Protein AF-A0A954NW74-F1 (afdb_monomer_lite)

pLDDT: mean 92.33, std 8.15, range [55.19, 98.31]

Secondary structure (DSSP, 8-state):
----GGGSHHHHHHHHHHHHHHHHHHHHHIIIIIHHHHHHTT--HHHHHHHHHHHHHHHHTHHHHHHHHHH------

Foldseek 3Di:
DDDDLVPDPNSVVVVVVVVCVVLVVVLVCCLPVVLVVCVVVVNDPVVSVVSNCVSCVVVVCCVVCVVVVVPDDDDDD

Structure (mmCIF, N/CA/C/O backbone):
data_AF-A0A954NW74-F1
#
_entry.id   AF-A0A954NW74-F1
#
loop_
_atom_site.group_PDB
_atom_site.id
_atom_site.type_symbol
_atom_site.label_atom_id
_atom_site.label_alt_id
_atom_site.label_comp_id
_atom_site.label_asym_id
_atom_site.label_entity_id
_atom_site.label_seq_id
_atom_site.pdbx_PDB_ins_code
_atom_site.Cartn_x
_atom_site.Cartn_y
_atom_site.Cartn_z
_atom_site.occupancy
_atom_site.B_iso_or_equiv
_atom_site.auth_seq_id
_atom_site.auth_comp_id
_atom_site.auth_asym_id
_atom_site.auth_atom_id
_atom_site.pdbx_PDB_model_num
ATOM 1 N N . MET A 1 1 ? -3.371 11.894 -27.590 1.00 74.88 1 MET A N 1
ATOM 2 C CA . MET A 1 1 ? -2.906 10.553 -27.172 1.00 74.88 1 MET A CA 1
ATOM 3 C C . MET A 1 1 ? -2.065 10.718 -25.916 1.00 74.88 1 MET A C 1
ATOM 5 O O . MET A 1 1 ? -1.298 11.671 -25.866 1.00 74.88 1 MET A O 1
ATOM 9 N N . LEU A 1 2 ? -2.243 9.870 -24.899 1.00 78.75 2 LEU A N 1
ATOM 10 C CA . LEU A 1 2 ? -1.401 9.913 -23.697 1.00 78.75 2 LEU A CA 1
ATOM 11 C C . LEU A 1 2 ? 0.026 9.447 -24.039 1.00 78.75 2 LEU A C 1
ATOM 13 O O . LEU A 1 2 ? 0.177 8.532 -24.852 1.00 78.75 2 LEU A O 1
ATOM 17 N N . PRO A 1 3 ? 1.069 10.061 -23.457 1.00 83.88 3 PRO A N 1
ATOM 18 C CA . PRO A 1 3 ? 2.446 9.646 -23.694 1.00 83.88 3 PRO A CA 1
ATOM 19 C C . PRO A 1 3 ? 2.689 8.222 -23.173 1.00 83.88 3 PRO A C 1
ATOM 21 O O . PRO A 1 3 ? 2.281 7.878 -22.063 1.00 83.88 3 PRO A O 1
ATOM 24 N N . ASN A 1 4 ? 3.387 7.394 -23.959 1.00 90.00 4 ASN A N 1
ATOM 25 C CA . ASN A 1 4 ? 3.795 6.056 -23.530 1.00 90.00 4 ASN A CA 1
ATOM 26 C C . ASN A 1 4 ? 4.947 6.156 -22.518 1.00 90.00 4 ASN A C 1
ATOM 28 O O . ASN A 1 4 ? 6.120 6.248 -22.886 1.00 90.00 4 ASN A O 1
ATOM 32 N N . LEU A 1 5 ? 4.608 6.117 -21.230 1.00 89.44 5 LEU A N 1
ATOM 33 C CA . LEU A 1 5 ? 5.585 6.174 -20.144 1.00 89.44 5 LEU A CA 1
ATOM 34 C C . LEU A 1 5 ? 6.509 4.946 -20.109 1.00 89.44 5 LEU A C 1
ATOM 36 O O . LEU A 1 5 ? 7.635 5.045 -19.633 1.00 89.44 5 LEU A O 1
ATOM 40 N N . LEU A 1 6 ? 6.100 3.803 -20.662 1.00 90.50 6 LEU A N 1
ATOM 41 C CA . LEU A 1 6 ? 6.903 2.578 -20.625 1.00 90.50 6 LEU A CA 1
ATOM 42 C C . LEU A 1 6 ? 8.070 2.585 -21.625 1.00 90.50 6 LEU A C 1
ATOM 44 O O . LEU A 1 6 ? 8.991 1.780 -21.492 1.00 90.50 6 LEU A O 1
ATOM 48 N N . ALA A 1 7 ? 8.073 3.523 -22.578 1.00 91.25 7 ALA A N 1
ATOM 49 C CA . ALA A 1 7 ? 9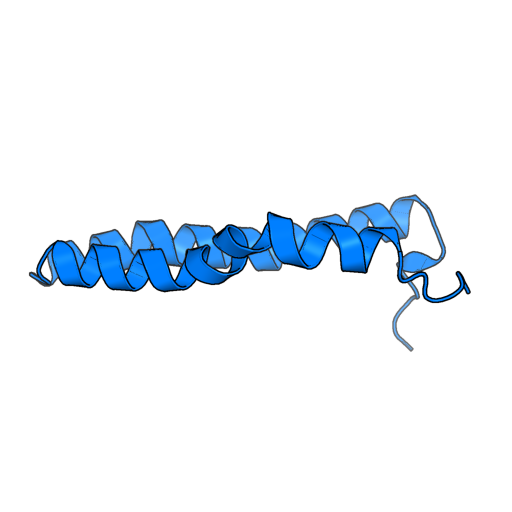.068 3.598 -23.647 1.00 91.25 7 ALA A CA 1
ATOM 50 C C . ALA A 1 7 ? 10.478 4.004 -23.175 1.00 91.25 7 ALA A C 1
ATOM 52 O O . ALA A 1 7 ? 11.462 3.715 -23.850 1.00 91.25 7 ALA A O 1
ATOM 53 N N . THR A 1 8 ? 10.614 4.676 -22.024 1.00 93.88 8 THR A N 1
ATOM 54 C CA . THR A 1 8 ? 11.917 5.146 -21.516 1.00 93.88 8 THR A CA 1
ATOM 55 C C . THR A 1 8 ? 12.176 4.673 -20.087 1.00 93.88 8 THR A C 1
ATOM 57 O O . THR A 1 8 ? 11.262 4.314 -19.347 1.00 93.88 8 THR A O 1
ATOM 60 N N . GLY A 1 9 ? 13.442 4.671 -19.656 1.00 93.44 9 GLY A N 1
ATOM 61 C CA . GLY A 1 9 ? 13.796 4.352 -18.264 1.00 93.44 9 GLY A CA 1
ATOM 62 C C . GLY A 1 9 ? 13.145 5.302 -17.251 1.00 93.44 9 GLY A C 1
ATOM 63 O O . GLY A 1 9 ? 12.513 4.850 -16.301 1.00 93.44 9 GLY A O 1
ATOM 64 N N . ARG A 1 10 ? 13.230 6.618 -17.493 1.00 94.94 10 ARG A N 1
ATOM 65 C CA . ARG A 1 10 ? 12.627 7.642 -16.621 1.00 94.94 10 ARG A CA 1
ATOM 66 C C . ARG A 1 10 ? 11.100 7.568 -16.606 1.00 94.94 10 ARG A C 1
ATOM 68 O O . ARG A 1 10 ? 10.500 7.721 -15.549 1.00 94.94 10 ARG A O 1
ATOM 75 N N . GLY A 1 11 ? 10.483 7.288 -17.754 1.00 95.44 11 GLY A N 1
ATOM 76 C CA . GLY A 1 11 ? 9.037 7.111 -17.841 1.00 95.44 11 GLY A CA 1
ATOM 77 C C . GLY A 1 11 ? 8.545 5.891 -17.055 1.00 95.44 11 GLY A C 1
ATOM 78 O O . GLY A 1 11 ? 7.568 6.010 -16.324 1.00 95.44 11 GLY A O 1
ATOM 79 N N . ARG A 1 12 ? 9.255 4.752 -17.110 1.00 95.00 12 ARG A N 1
ATOM 80 C CA . ARG A 1 12 ? 8.930 3.565 -16.296 1.00 95.00 12 ARG A CA 1
ATOM 81 C C . ARG A 1 12 ? 9.014 3.859 -14.804 1.00 95.00 12 ARG A C 1
ATOM 83 O O . ARG A 1 12 ? 8.112 3.474 -14.071 1.00 95.00 12 ARG A O 1
ATOM 90 N N . LEU A 1 13 ? 10.052 4.572 -14.363 1.00 96.44 13 LEU A N 1
ATOM 91 C CA . LEU A 1 13 ? 10.168 4.996 -12.965 1.00 96.44 13 LEU A CA 1
ATOM 92 C C . LEU A 1 13 ? 8.982 5.865 -12.542 1.00 96.44 13 LEU A C 1
ATOM 94 O O . LEU A 1 13 ? 8.398 5.602 -11.499 1.00 96.44 13 LEU A O 1
ATOM 98 N N . ALA A 1 14 ? 8.585 6.843 -13.360 1.00 95.94 14 ALA A N 1
ATOM 99 C CA . ALA A 1 14 ? 7.408 7.661 -13.076 1.00 95.94 14 ALA A CA 1
ATOM 100 C C . ALA A 1 14 ? 6.121 6.817 -13.035 1.00 95.94 14 ALA A C 1
ATOM 102 O O . ALA A 1 14 ? 5.331 6.951 -12.105 1.00 95.94 14 ALA A O 1
ATOM 103 N N . ALA A 1 15 ? 5.930 5.910 -13.998 1.00 95.00 15 ALA A N 1
ATOM 104 C CA . ALA A 1 15 ? 4.763 5.035 -14.056 1.00 95.00 15 ALA A CA 1
ATOM 105 C C . ALA A 1 15 ? 4.655 4.139 -12.812 1.00 95.00 15 ALA A C 1
ATOM 107 O O . ALA A 1 15 ? 3.611 4.118 -12.166 1.00 95.00 15 ALA A O 1
ATOM 108 N N . PHE A 1 16 ? 5.736 3.447 -12.437 1.00 95.62 16 PHE A N 1
ATOM 109 C CA . PHE A 1 16 ? 5.746 2.594 -11.248 1.00 95.62 16 PHE A CA 1
ATOM 110 C C . PHE A 1 16 ? 5.674 3.398 -9.951 1.00 95.62 16 PHE A C 1
ATOM 112 O O . PHE A 1 16 ? 5.029 2.951 -9.010 1.00 95.62 16 PHE A O 1
ATOM 119 N N . PHE A 1 17 ? 6.267 4.592 -9.896 1.00 96.56 17 PHE A N 1
ATOM 120 C CA . PHE A 1 17 ? 6.112 5.488 -8.753 1.00 96.56 17 PHE A CA 1
ATOM 121 C C . PHE A 1 17 ? 4.637 5.813 -8.515 1.00 96.56 17 PHE A C 1
ATOM 123 O O . PHE A 1 17 ? 4.130 5.584 -7.421 1.00 96.56 17 PHE A O 1
ATOM 130 N N . PHE A 1 18 ? 3.929 6.287 -9.544 1.00 96.44 18 PHE A N 1
ATOM 131 C CA . PHE A 1 18 ? 2.513 6.608 -9.401 1.00 96.44 18 PHE A CA 1
ATOM 132 C C . PHE A 1 18 ? 1.670 5.368 -9.122 1.00 96.44 18 PHE A C 1
ATOM 134 O O . PHE A 1 18 ? 0.788 5.450 -8.274 1.00 96.44 18 PHE A O 1
ATOM 141 N N . LEU A 1 19 ? 1.984 4.224 -9.742 1.00 95.50 19 LEU A N 1
ATOM 142 C CA . LEU A 1 19 ? 1.341 2.947 -9.426 1.00 95.50 19 LEU A CA 1
ATOM 143 C C . LEU A 1 19 ? 1.430 2.651 -7.920 1.00 95.50 19 LEU A C 1
ATOM 145 O O . LEU A 1 19 ? 0.399 2.521 -7.264 1.00 95.50 19 LEU A O 1
ATOM 149 N N . TYR A 1 20 ? 2.642 2.650 -7.356 1.00 95.25 20 TYR A N 1
ATOM 150 C CA . TYR A 1 20 ? 2.867 2.380 -5.933 1.00 95.25 20 TYR A CA 1
ATOM 151 C C . TYR A 1 20 ? 2.258 3.441 -5.012 1.00 95.25 20 TYR A C 1
ATOM 153 O O . TYR A 1 20 ? 1.800 3.105 -3.924 1.00 95.25 20 TYR A O 1
ATOM 161 N N . VAL A 1 21 ? 2.213 4.710 -5.423 1.00 97.25 21 VAL A N 1
ATOM 162 C CA . VAL A 1 21 ? 1.524 5.770 -4.670 1.00 97.25 21 VAL A CA 1
ATOM 163 C C . VAL A 1 21 ? 0.018 5.503 -4.623 1.00 97.25 21 VAL A C 1
ATOM 165 O O . VAL A 1 21 ? -0.581 5.554 -3.549 1.00 97.25 21 VAL A O 1
ATOM 168 N N . THR A 1 22 ? -0.591 5.185 -5.769 1.00 96.19 22 THR A N 1
ATOM 169 C CA . THR A 1 22 ? -2.034 4.916 -5.873 1.00 96.19 22 THR A CA 1
ATOM 170 C C . THR A 1 22 ? -2.456 3.594 -5.247 1.00 96.19 22 THR A C 1
ATOM 172 O O . THR A 1 22 ? -3.615 3.451 -4.882 1.00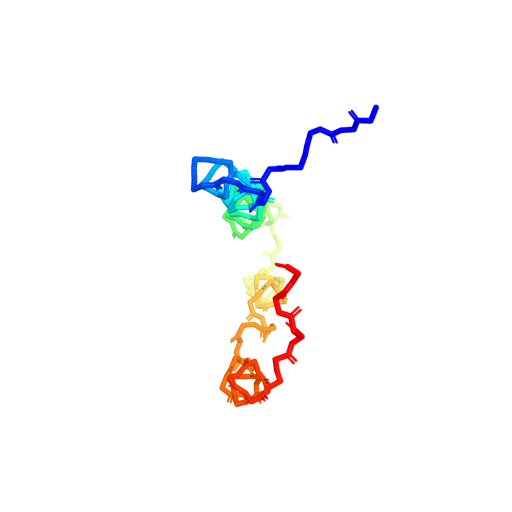 96.19 22 THR A O 1
ATOM 175 N N . GLU A 1 23 ? -1.541 2.642 -5.094 1.00 94.25 23 GLU A N 1
ATOM 176 C CA . GLU A 1 23 ? -1.797 1.389 -4.385 1.00 94.25 23 GLU A CA 1
ATOM 177 C C . GLU A 1 23 ? -1.547 1.548 -2.877 1.00 94.25 23 GLU A C 1
ATOM 179 O O . GLU A 1 23 ? -2.413 1.264 -2.048 1.00 94.25 23 GLU A O 1
ATOM 184 N N . GLY A 1 24 ? -0.367 2.050 -2.510 1.00 93.94 24 GLY A N 1
ATOM 185 C CA . GLY A 1 24 ? 0.120 2.068 -1.136 1.00 93.94 24 GLY A CA 1
ATOM 186 C C . GLY A 1 24 ? -0.601 3.064 -0.233 1.00 93.94 24 GLY A C 1
ATOM 187 O O . GLY A 1 24 ? -0.899 2.722 0.912 1.00 93.94 24 GLY A O 1
ATOM 188 N N . ILE A 1 25 ? -0.916 4.274 -0.720 1.00 96.25 25 ILE A N 1
ATOM 189 C CA . ILE A 1 25 ? -1.611 5.279 0.102 1.00 96.25 25 ILE A CA 1
ATOM 190 C C . ILE A 1 25 ? -3.019 4.796 0.477 1.00 96.25 25 ILE A C 1
ATOM 192 O O . ILE A 1 25 ? -3.322 4.788 1.674 1.00 96.25 25 ILE A O 1
ATOM 196 N N . PRO A 1 26 ? -3.874 4.348 -0.467 1.00 95.62 26 PRO A N 1
ATOM 197 C CA . PRO A 1 26 ? -5.193 3.830 -0.112 1.00 95.62 26 PRO A CA 1
ATOM 198 C C . PRO A 1 26 ? -5.128 2.596 0.783 1.00 95.62 26 PRO A C 1
ATOM 200 O O . PRO A 1 26 ? -5.858 2.535 1.769 1.00 95.62 26 PRO A O 1
ATOM 203 N N . LEU A 1 27 ? -4.234 1.640 0.500 1.00 95.81 27 LEU A N 1
ATOM 204 C CA . LEU A 1 27 ? -4.093 0.440 1.325 1.00 95.81 27 LEU A CA 1
ATOM 205 C C . LEU A 1 27 ? -3.680 0.788 2.762 1.00 95.81 27 LEU A C 1
ATOM 207 O O . LEU A 1 27 ? -4.311 0.325 3.713 1.00 95.81 27 LEU A O 1
ATOM 211 N N . GLY A 1 28 ? -2.675 1.651 2.929 1.00 94.88 28 GLY A N 1
ATOM 212 C CA . GLY A 1 28 ? -2.222 2.112 4.239 1.00 94.88 28 GLY A CA 1
ATOM 213 C C . GLY A 1 28 ? -3.307 2.880 4.993 1.00 94.88 28 GLY A C 1
ATOM 214 O O . GLY A 1 28 ? -3.547 2.607 6.169 1.00 94.88 28 GLY A O 1
ATOM 215 N N . PHE A 1 29 ? -4.008 3.797 4.321 1.00 97.19 29 PHE A N 1
ATOM 216 C CA . PHE A 1 29 ? -5.108 4.559 4.914 1.00 97.19 29 PHE A CA 1
ATOM 217 C C . PHE A 1 29 ? -6.244 3.643 5.388 1.00 97.19 29 PHE A C 1
ATOM 219 O O . PHE A 1 29 ? -6.706 3.764 6.524 1.00 97.19 29 PHE A O 1
ATOM 226 N N . THR A 1 30 ? -6.659 2.689 4.557 1.00 96.69 30 THR A N 1
ATOM 227 C CA . THR A 1 30 ? -7.742 1.760 4.892 1.00 96.69 30 THR A CA 1
ATOM 228 C C . THR A 1 30 ? -7.346 0.805 6.021 1.00 96.69 30 THR A C 1
ATOM 230 O O . THR A 1 30 ? -8.124 0.594 6.947 1.00 96.69 30 THR A O 1
ATOM 233 N N . ALA A 1 31 ? -6.122 0.278 6.025 1.00 95.62 31 ALA A N 1
ATOM 234 C CA . ALA A 1 31 ? -5.676 -0.609 7.098 1.00 95.62 31 ALA A CA 1
ATOM 235 C C . ALA A 1 31 ? -5.518 0.118 8.449 1.00 95.62 31 ALA A C 1
ATOM 237 O O . ALA A 1 31 ? -5.796 -0.458 9.499 1.00 95.62 31 ALA A O 1
ATOM 238 N N . THR A 1 32 ? -5.089 1.385 8.438 1.00 96.19 32 THR A N 1
ATOM 239 C CA . THR A 1 32 ? -4.722 2.118 9.663 1.00 96.19 32 THR A CA 1
ATOM 240 C C . THR A 1 32 ? -5.799 3.094 10.125 1.00 96.19 32 THR A C 1
ATOM 242 O O . THR A 1 32 ? -6.346 2.946 11.220 1.00 96.19 32 THR A O 1
ATOM 245 N N . ALA A 1 33 ? -6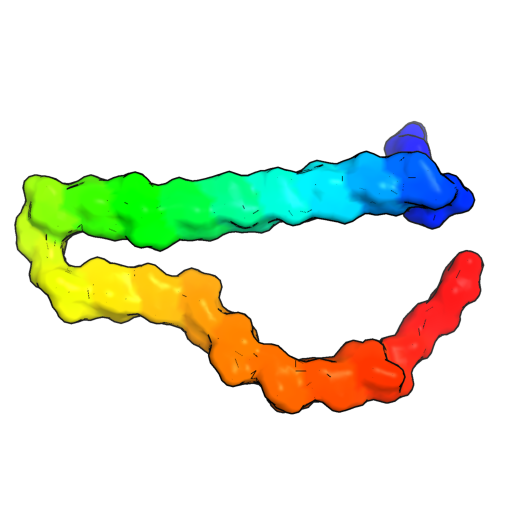.125 4.097 9.309 1.00 97.69 33 ALA A N 1
ATOM 246 C CA . ALA A 1 33 ? -7.040 5.166 9.673 1.00 97.69 33 ALA A CA 1
ATOM 247 C C . ALA A 1 33 ? -8.469 4.636 9.776 1.00 97.69 33 ALA A C 1
ATOM 249 O O . ALA A 1 33 ? -9.117 4.866 10.795 1.00 97.69 33 ALA A O 1
ATOM 250 N N . ILE A 1 34 ? -8.937 3.875 8.781 1.00 97.81 34 ILE A N 1
ATOM 251 C CA . ILE A 1 34 ? -10.281 3.279 8.826 1.00 97.81 34 ILE A CA 1
ATOM 252 C C . ILE A 1 34 ? -1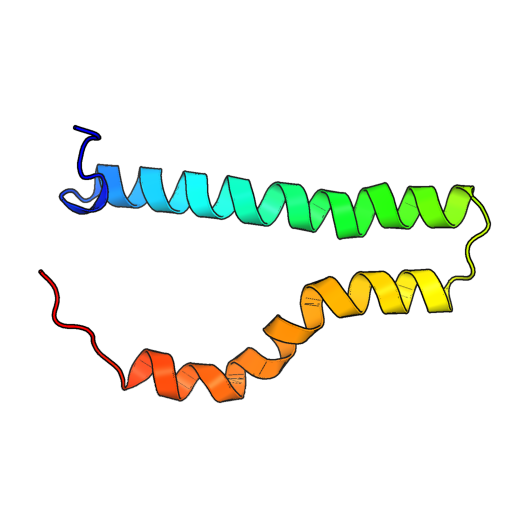0.379 2.246 9.949 1.00 97.81 34 ILE A C 1
ATOM 254 O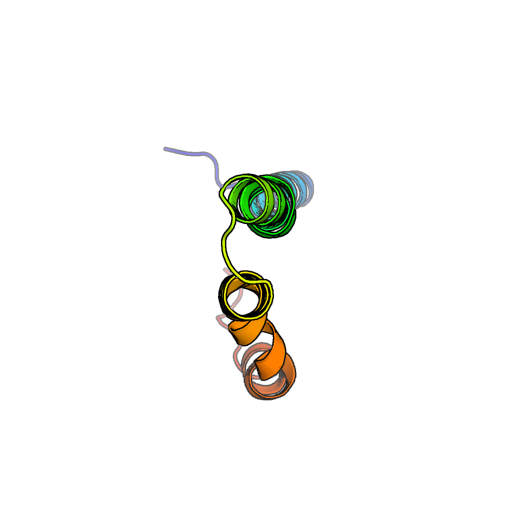 O . ILE A 1 34 ? -11.312 2.332 10.743 1.00 97.81 34 ILE A O 1
ATOM 258 N N . GLY A 1 35 ? -9.389 1.361 10.116 1.00 96.88 35 GLY A N 1
ATOM 259 C CA . GLY A 1 35 ? -9.352 0.431 11.254 1.00 96.88 35 GLY A CA 1
ATOM 260 C C . GLY A 1 35 ? -9.428 1.146 12.613 1.00 96.88 35 GLY A C 1
ATOM 261 O O . GLY A 1 35 ? -10.189 0.752 13.499 1.00 96.88 35 GLY A O 1
ATOM 262 N N . THR A 1 36 ? -8.723 2.272 12.759 1.00 97.56 36 THR A N 1
ATOM 263 C CA . THR A 1 36 ? -8.805 3.122 13.958 1.00 97.56 36 THR A CA 1
ATOM 264 C C . THR A 1 36 ? -10.186 3.760 14.124 1.00 97.56 36 THR A C 1
ATOM 266 O O . THR A 1 36 ? -10.710 3.798 15.238 1.00 97.56 36 THR A O 1
ATOM 269 N N . GLN A 1 37 ? -10.802 4.255 13.044 1.00 98.31 37 GLN A N 1
ATOM 270 C CA . GLN A 1 37 ? -12.158 4.811 13.105 1.00 98.31 37 GLN A CA 1
ATOM 271 C C . GLN A 1 37 ? -13.193 3.750 13.487 1.00 98.31 37 GLN A C 1
ATOM 273 O O . GLN A 1 37 ? -14.033 4.023 14.339 1.00 98.31 37 GLN A O 1
ATOM 278 N N . MET A 1 38 ? -13.090 2.528 12.958 1.00 98.12 38 MET A N 1
ATOM 279 C CA . MET A 1 38 ? -13.955 1.408 13.347 1.00 98.12 38 MET A CA 1
ATOM 280 C C . MET A 1 38 ? -13.854 1.131 14.853 1.00 98.12 38 MET A C 1
ATOM 282 O O . MET A 1 38 ? -14.870 0.995 15.531 1.00 98.12 38 MET A O 1
ATOM 286 N N . ARG A 1 39 ? -12.637 1.152 15.418 1.00 97.31 39 ARG A N 1
ATOM 287 C CA . ARG A 1 39 ? -12.444 1.023 16.873 1.00 97.31 39 ARG A CA 1
ATOM 288 C C . ARG A 1 39 ? -13.084 2.163 17.664 1.00 97.31 39 ARG A C 1
ATOM 290 O O . ARG A 1 39 ? -13.687 1.903 18.700 1.00 97.31 39 ARG A O 1
ATOM 297 N N . ARG A 1 40 ? -13.004 3.408 17.182 1.00 98.12 40 ARG A N 1
ATOM 298 C CA . ARG A 1 40 ? -13.680 4.563 17.810 1.00 98.12 40 ARG A CA 1
ATOM 299 C C . ARG A 1 40 ? -15.203 4.458 17.761 1.00 98.12 40 ARG A C 1
ATOM 301 O O . ARG A 1 40 ? -15.866 4.974 18.650 1.00 98.12 40 ARG A O 1
ATOM 308 N N . GLN A 1 41 ? -15.740 3.786 16.749 1.00 98.12 41 GLN A N 1
ATOM 309 C CA . GLN A 1 41 ? -17.169 3.507 16.603 1.00 98.12 41 GLN A CA 1
ATOM 310 C C . GLN A 1 41 ? -17.638 2.298 17.428 1.00 98.12 41 GLN A C 1
ATOM 312 O O . GLN A 1 41 ? -18.810 1.943 17.367 1.00 98.12 41 GLN A O 1
ATOM 317 N N . GLY A 1 42 ? -16.747 1.668 18.201 1.00 97.81 42 GLY A N 1
ATOM 318 C CA . GLY A 1 42 ? -17.084 0.523 19.045 1.00 97.81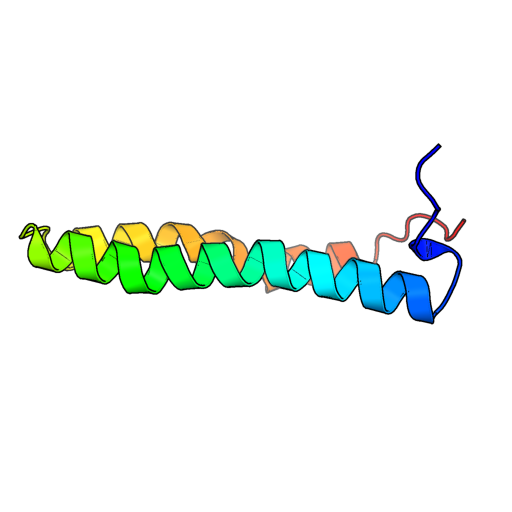 42 GLY A CA 1
ATOM 319 C C . GLY A 1 42 ? -17.169 -0.808 18.297 1.00 97.81 42 GLY A C 1
ATOM 320 O O . GLY A 1 42 ? -17.662 -1.773 18.865 1.00 97.81 42 GLY A O 1
ATOM 321 N N . VAL A 1 43 ? -16.684 -0.891 17.052 1.00 98.25 43 VAL A N 1
ATOM 322 C CA . VAL A 1 43 ? -16.623 -2.164 16.317 1.00 98.25 43 VAL A CA 1
ATOM 323 C C . VAL A 1 43 ? -15.674 -3.120 17.032 1.00 98.25 43 VAL A C 1
ATOM 325 O O . VAL A 1 43 ? -14.546 -2.739 17.366 1.00 98.25 43 VAL A O 1
ATOM 328 N N . GLU A 1 44 ? -16.119 -4.357 17.241 1.00 97.94 44 GLU A N 1
ATOM 329 C CA . GLU A 1 44 ? -15.350 -5.391 17.932 1.00 97.94 44 GLU A CA 1
ATOM 330 C C . GLU A 1 44 ? -13.991 -5.665 17.249 1.00 97.94 44 GLU A C 1
ATOM 332 O O . GLU A 1 44 ? -13.867 -5.561 16.020 1.00 97.94 44 GLU A O 1
ATOM 337 N N . PRO A 1 45 ? -12.925 -5.967 18.019 1.00 96.94 45 PRO A N 1
ATOM 338 C CA . PRO A 1 45 ? -11.579 -6.138 17.470 1.00 96.94 45 PRO A CA 1
ATOM 339 C C . PRO A 1 45 ? -11.458 -7.250 16.422 1.00 96.94 45 PRO A C 1
ATOM 341 O O . PRO A 1 45 ? -10.651 -7.132 15.501 1.00 96.94 45 PRO A O 1
ATOM 344 N N . ASP A 1 46 ? -12.247 -8.315 16.550 1.00 97.94 46 ASP A N 1
ATOM 345 C CA . ASP A 1 46 ? -12.284 -9.440 15.616 1.00 97.94 46 ASP A CA 1
ATOM 346 C C . ASP A 1 46 ? -12.789 -9.012 14.230 1.00 97.94 46 ASP A C 1
ATOM 348 O O . ASP A 1 46 ? -12.166 -9.340 13.221 1.00 97.94 46 ASP A O 1
ATOM 352 N N . ALA A 1 47 ? -13.842 -8.196 14.171 1.00 97.75 47 ALA A N 1
ATOM 353 C CA . ALA A 1 47 ? -14.380 -7.639 12.937 1.00 97.75 47 ALA A CA 1
ATOM 354 C C . ALA A 1 47 ? -13.403 -6.653 12.274 1.00 97.75 47 ALA A C 1
ATOM 356 O O . ALA A 1 47 ? -13.247 -6.665 11.052 1.00 97.75 47 ALA A O 1
ATOM 357 N N . VAL A 1 48 ? -12.691 -5.834 13.061 1.00 97.75 48 VAL A N 1
ATOM 358 C CA . VAL A 1 48 ? -11.620 -4.965 12.535 1.00 97.75 48 VAL A CA 1
ATOM 359 C C . VAL A 1 48 ? -10.472 -5.805 11.970 1.00 97.75 48 VAL A C 1
ATOM 361 O O . VAL A 1 48 ? -9.981 -5.524 10.877 1.00 97.75 48 VAL A O 1
ATOM 364 N N . GLY A 1 49 ? -10.074 -6.864 12.678 1.00 96.56 49 GLY A N 1
ATOM 365 C CA . GLY A 1 49 ? -9.054 -7.803 12.219 1.00 96.56 49 GLY A CA 1
ATOM 366 C C . GLY A 1 49 ? -9.454 -8.509 10.924 1.00 96.56 49 GLY A C 1
ATOM 367 O O . GLY A 1 49 ? -8.659 -8.559 9.989 1.00 96.56 49 GLY A O 1
ATOM 368 N N . ALA A 1 50 ? -10.698 -8.984 10.831 1.00 97.25 50 ALA A N 1
ATOM 369 C CA . ALA A 1 50 ? -11.240 -9.602 9.626 1.00 97.25 50 ALA A CA 1
ATOM 370 C C . ALA A 1 50 ? -11.251 -8.621 8.445 1.00 97.25 50 ALA A C 1
ATOM 372 O O . ALA A 1 50 ? -10.796 -8.971 7.358 1.00 97.25 50 ALA A O 1
ATOM 373 N N . PHE A 1 51 ? -11.687 -7.377 8.662 1.00 96.69 51 PHE A N 1
ATOM 374 C CA . PHE A 1 51 ? -11.644 -6.331 7.642 1.00 96.69 51 PHE A CA 1
ATOM 375 C C . PHE A 1 51 ? -10.220 -6.107 7.117 1.00 96.69 51 PHE A C 1
ATOM 377 O O . PHE A 1 51 ? -9.989 -6.199 5.912 1.00 96.69 51 PHE A O 1
ATOM 384 N N . VAL A 1 52 ? -9.244 -5.901 8.006 1.00 95.88 52 VAL A N 1
ATOM 385 C CA . VAL A 1 52 ? -7.840 -5.724 7.605 1.00 95.88 52 VAL A CA 1
ATOM 386 C C . VAL A 1 52 ? -7.308 -6.976 6.901 1.00 95.88 52 VAL A C 1
ATOM 388 O O . VAL A 1 52 ? -6.628 -6.857 5.885 1.00 95.88 52 VAL A O 1
ATOM 391 N N . ALA A 1 53 ? -7.659 -8.178 7.366 1.00 96.06 53 ALA A N 1
ATOM 392 C CA . ALA A 1 53 ? -7.244 -9.429 6.736 1.00 96.06 53 ALA A CA 1
ATOM 393 C C . ALA A 1 53 ? -7.703 -9.525 5.272 1.00 96.06 53 ALA A C 1
ATOM 395 O O . ALA A 1 53 ? -6.922 -9.971 4.432 1.00 96.06 53 ALA A O 1
ATOM 396 N N . THR A 1 54 ? -8.903 -9.039 4.927 1.00 95.12 54 THR A N 1
ATOM 397 C CA . THR A 1 54 ? -9.360 -9.018 3.522 1.00 95.12 54 THR A CA 1
ATOM 398 C C . THR A 1 54 ? -8.484 -8.156 2.608 1.00 95.12 54 THR A C 1
ATOM 400 O O . THR A 1 54 ? -8.370 -8.463 1.425 1.00 95.12 54 THR A O 1
ATOM 403 N N . LEU A 1 55 ? -7.801 -7.134 3.140 1.00 93.75 55 LEU A N 1
ATOM 404 C CA . LEU A 1 55 ? -6.879 -6.296 2.362 1.00 93.75 55 LEU A CA 1
ATOM 405 C C . LEU A 1 55 ? -5.590 -7.045 1.992 1.00 93.75 55 LEU A C 1
ATOM 407 O O . LEU A 1 55 ? -4.996 -6.780 0.950 1.00 93.75 55 LEU A O 1
ATOM 411 N N . TYR A 1 56 ? -5.157 -7.983 2.839 1.00 92.81 56 TYR A N 1
ATOM 412 C CA . TYR A 1 56 ? -3.874 -8.680 2.698 1.00 92.81 56 TYR A CA 1
ATOM 413 C C . TYR A 1 56 ? -4.004 -10.139 2.255 1.00 92.81 56 TYR A C 1
ATOM 415 O O . TYR A 1 56 ? -2.999 -10.746 1.884 1.00 92.81 56 TYR A O 1
ATOM 423 N N . ILE A 1 57 ? -5.213 -10.708 2.249 1.00 94.50 57 ILE A N 1
ATOM 424 C CA . ILE A 1 57 ? -5.432 -12.125 1.937 1.00 94.50 57 ILE A CA 1
ATOM 425 C C . ILE A 1 57 ? -4.893 -12.502 0.554 1.00 94.50 57 ILE A C 1
ATOM 427 O O . ILE A 1 57 ? -4.237 -13.528 0.408 1.00 94.50 57 ILE A O 1
ATOM 431 N N . SER A 1 58 ? -5.056 -11.630 -0.442 1.00 87.94 58 SER A N 1
ATOM 432 C CA . SER A 1 58 ? -4.508 -11.832 -1.788 1.00 87.94 58 SER A CA 1
ATOM 433 C C . SER A 1 58 ? -2.981 -11.959 -1.779 1.00 87.94 58 SER A C 1
ATOM 435 O O . SER A 1 58 ? -2.405 -12.729 -2.545 1.00 87.94 58 SER A O 1
ATOM 437 N N . TRP A 1 59 ? -2.309 -11.241 -0.876 1.00 88.69 59 TRP A N 1
ATOM 438 C CA . TRP A 1 59 ? -0.854 -11.259 -0.734 1.00 88.69 59 TRP A CA 1
ATOM 439 C C . TRP A 1 59 ? -0.347 -12.575 -0.127 1.00 88.69 59 TRP A C 1
ATOM 441 O O . TRP A 1 59 ? 0.752 -13.018 -0.458 1.00 88.69 59 TRP A O 1
ATOM 451 N N . ALA A 1 60 ? -1.156 -13.239 0.704 1.00 91.69 60 ALA A N 1
ATOM 452 C CA . ALA A 1 60 ? -0.811 -14.533 1.295 1.00 91.69 60 ALA A CA 1
ATOM 453 C C . ALA A 1 60 ? -0.629 -15.640 0.237 1.00 91.69 60 ALA A C 1
ATOM 455 O O . ALA A 1 60 ? 0.105 -16.601 0.464 1.00 91.69 60 ALA A O 1
ATOM 456 N N . PHE A 1 61 ? -1.231 -15.485 -0.945 1.00 92.88 61 PHE A N 1
ATOM 457 C CA . PHE A 1 61 ? -1.133 -16.440 -2.053 1.00 92.88 61 PHE A CA 1
ATOM 458 C C . PHE A 1 61 ? 0.005 -16.146 -3.037 1.00 92.88 61 PHE A C 1
ATOM 460 O O . PHE A 1 61 ? 0.102 -16.797 -4.078 1.00 92.88 61 PHE A O 1
ATOM 467 N N . LYS A 1 62 ? 0.907 -15.201 -2.731 1.00 89.94 62 LYS A N 1
ATOM 468 C CA . LYS A 1 62 ? 2.022 -14.860 -3.629 1.00 89.94 62 LYS A CA 1
ATOM 469 C C . LYS A 1 62 ? 2.894 -16.047 -4.016 1.00 89.94 62 LYS A C 1
ATOM 471 O O . LYS A 1 62 ? 3.360 -16.093 -5.147 1.00 89.94 62 LYS A O 1
ATOM 476 N N . TRP A 1 63 ? 3.088 -17.007 -3.115 1.00 92.44 63 TRP A N 1
ATOM 477 C CA . TRP A 1 63 ? 3.875 -18.210 -3.393 1.00 92.44 63 TRP A CA 1
ATOM 478 C C . TRP A 1 63 ? 3.271 -19.067 -4.518 1.00 92.44 63 TRP A C 1
ATOM 480 O O . TRP A 1 63 ? 4.016 -19.691 -5.264 1.00 92.44 63 TRP A O 1
ATOM 490 N N . ALA A 1 64 ? 1.942 -19.072 -4.669 1.00 92.38 64 ALA A N 1
ATOM 491 C CA . ALA A 1 64 ? 1.259 -19.821 -5.720 1.00 92.38 64 ALA A CA 1
ATOM 492 C C . ALA A 1 64 ? 1.339 -19.096 -7.071 1.00 92.38 64 ALA A C 1
ATOM 494 O O . ALA A 1 64 ? 1.443 -19.729 -8.118 1.00 92.38 64 ALA A O 1
ATOM 495 N N . ILE A 1 65 ? 1.314 -17.760 -7.045 1.00 90.81 65 ILE A N 1
ATOM 496 C CA . ILE A 1 65 ? 1.345 -16.932 -8.255 1.00 90.81 65 ILE A CA 1
ATOM 497 C C . ILE A 1 65 ? 2.774 -16.687 -8.753 1.00 90.81 65 ILE A C 1
ATOM 499 O O . ILE A 1 65 ? 2.964 -16.574 -9.957 1.00 90.81 65 ILE A O 1
ATOM 503 N N . GLY A 1 66 ? 3.780 -16.665 -7.873 1.00 90.69 66 GLY A N 1
ATOM 504 C CA . GLY A 1 66 ? 5.191 -16.441 -8.224 1.00 90.69 66 GLY A CA 1
ATOM 505 C C . GLY A 1 66 ? 5.670 -17.268 -9.426 1.00 90.69 66 GLY A C 1
ATOM 506 O O . GLY A 1 66 ? 6.068 -16.670 -10.424 1.00 90.69 66 GLY A O 1
ATOM 507 N N . PRO A 1 67 ? 5.510 -18.608 -9.418 1.00 92.94 67 PRO A N 1
ATOM 508 C CA . PRO A 1 67 ? 5.886 -19.451 -10.553 1.00 92.94 67 PRO A CA 1
ATOM 509 C C . PRO A 1 67 ? 5.187 -19.076 -11.866 1.00 92.94 67 PRO A C 1
ATOM 511 O O . PRO A 1 67 ? 5.770 -19.220 -12.939 1.00 92.94 67 PRO A O 1
ATOM 514 N N . VAL A 1 68 ? 3.946 -18.582 -11.808 1.00 91.75 68 VAL A N 1
ATOM 515 C CA . VAL A 1 68 ? 3.204 -18.137 -12.997 1.00 91.75 68 VAL A CA 1
ATOM 516 C C . VAL A 1 68 ? 3.843 -16.878 -13.577 1.00 91.75 68 VAL A C 1
ATOM 518 O O . VAL A 1 68 ? 4.073 -16.822 -14.779 1.00 91.75 68 VAL A O 1
ATOM 521 N N . VAL A 1 69 ? 4.173 -15.887 -12.744 1.00 89.69 69 VAL A N 1
ATOM 522 C CA . VAL A 1 69 ? 4.808 -14.639 -13.213 1.00 89.69 69 VAL A CA 1
ATOM 523 C C . VAL A 1 69 ? 6.231 -14.887 -13.727 1.00 89.69 69 VAL A C 1
ATOM 525 O O . VAL A 1 69 ? 6.668 -14.211 -14.655 1.00 89.69 69 VAL A O 1
ATOM 528 N N . ASP A 1 70 ? 6.930 -15.875 -13.163 1.00 91.12 70 ASP A N 1
ATOM 529 C CA . ASP A 1 70 ? 8.293 -16.235 -13.567 1.00 91.12 70 ASP A CA 1
ATOM 530 C C . ASP A 1 70 ? 8.336 -17.001 -14.899 1.00 91.12 70 ASP A C 1
ATOM 532 O O . ASP A 1 70 ? 9.309 -16.897 -15.648 1.00 91.12 70 ASP A O 1
ATOM 536 N N . THR A 1 71 ? 7.294 -17.779 -15.208 1.00 91.31 71 THR A N 1
ATOM 537 C CA . THR A 1 71 ? 7.255 -18.641 -16.404 1.00 91.31 71 THR A CA 1
ATOM 538 C C . THR A 1 71 ? 6.467 -18.040 -17.564 1.00 91.31 71 THR A C 1
ATOM 540 O O . THR A 1 71 ? 6.787 -18.304 -18.725 1.00 91.31 71 THR A O 1
ATOM 543 N N . VAL A 1 72 ? 5.456 -17.213 -17.288 1.00 89.31 72 VAL A N 1
ATOM 544 C CA . VAL A 1 72 ? 4.631 -16.572 -18.315 1.00 89.31 72 VAL A CA 1
ATOM 545 C C . VAL A 1 72 ? 5.262 -15.245 -18.722 1.00 89.31 72 VAL A C 1
ATOM 547 O O . VAL A 1 72 ? 5.144 -14.232 -18.035 1.00 89.31 72 VAL A O 1
ATOM 550 N N . SER A 1 73 ? 5.900 -15.232 -19.891 1.00 80.62 73 SER A N 1
ATOM 551 C CA . SER A 1 73 ? 6.379 -14.005 -20.522 1.00 80.62 73 SER A CA 1
ATOM 552 C C . SER A 1 73 ? 5.426 -13.577 -21.632 1.00 80.62 73 SER A C 1
ATOM 554 O O . SER A 1 73 ? 5.264 -14.270 -22.636 1.00 80.62 73 SER A O 1
ATOM 556 N N . PHE A 1 74 ? 4.815 -12.406 -21.479 1.00 73.06 74 PHE A N 1
ATOM 557 C CA . PHE A 1 74 ? 4.218 -11.700 -22.607 1.00 73.06 74 PHE A CA 1
ATOM 558 C C . PHE A 1 74 ? 5.368 -10.987 -23.310 1.00 73.06 74 PHE A C 1
ATOM 560 O O . PHE A 1 74 ? 6.024 -10.146 -22.692 1.00 73.06 74 PHE A O 1
ATOM 567 N N . GLY A 1 75 ? 5.672 -11.389 -24.548 1.00 64.06 75 GLY A N 1
ATOM 568 C CA . GLY A 1 75 ? 6.795 -10.855 -25.317 1.00 64.06 75 GLY A CA 1
ATOM 569 C C . GLY A 1 75 ? 6.914 -9.340 -25.153 1.00 64.06 75 GLY A C 1
ATOM 570 O O . GLY A 1 75 ? 5.926 -8.613 -25.260 1.00 64.06 75 GLY A O 1
ATOM 571 N N . ARG A 1 76 ? 8.120 -8.869 -24.822 1.00 62.03 76 ARG A N 1
ATOM 572 C CA . ARG A 1 76 ? 8.404 -7.434 -24.728 1.00 62.03 76 ARG A CA 1
ATOM 573 C C . ARG A 1 76 ? 8.119 -6.814 -26.098 1.00 62.03 76 ARG A C 1
ATOM 575 O O . ARG A 1 76 ? 8.751 -7.224 -27.067 1.00 62.03 76 ARG A O 1
ATOM 582 N N . PHE A 1 77 ? 7.175 -5.874 -26.156 1.00 55.19 77 PHE A N 1
ATOM 583 C CA . PHE A 1 77 ? 7.070 -4.936 -27.276 1.00 55.19 77 PHE A CA 1
ATOM 584 C C . PHE A 1 77 ? 8.401 -4.202 -27.486 1.00 55.19 77 PHE A C 1
ATOM 586 O O . PHE A 1 77 ? 9.088 -3.922 -26.470 1.00 55.19 77 PHE A O 1
#

Sequence (77 aa):
MLPNLLATGRGRLAAFFFLYVTEGIPLGFTATAIGTQMRRQGVEPDAVGAFVATLYISWAFKWAIGPVVDTVSFGRF

Radius of gyration: 17.99 Å; chains: 1; bounding box: 31×30×46 Å